Protein AF-A0A7M7H8B6-F1 (afdb_monomer)

Structure (mmCIF, N/CA/C/O backbone):
data_AF-A0A7M7H8B6-F1
#
_entry.id   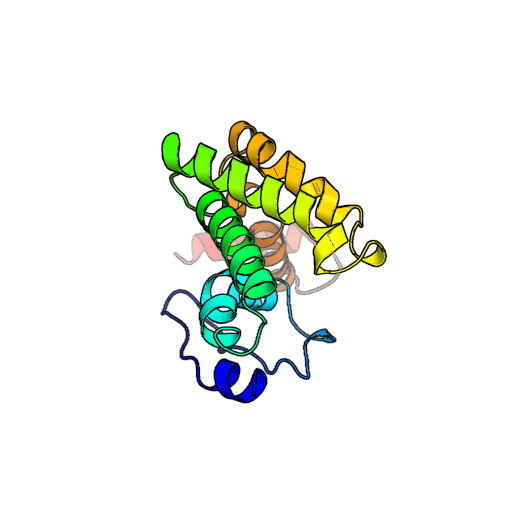AF-A0A7M7H8B6-F1
#
loop_
_atom_site.group_PDB
_atom_site.id
_atom_site.type_symbol
_atom_site.label_atom_id
_atom_site.label_alt_id
_atom_site.label_comp_id
_atom_site.label_asym_id
_atom_site.label_entity_id
_atom_site.label_seq_id
_atom_site.pdbx_PDB_ins_code
_atom_site.Cartn_x
_atom_site.Cartn_y
_atom_site.Cartn_z
_atom_site.occupancy
_atom_site.B_iso_or_equiv
_atom_site.auth_seq_id
_atom_site.auth_comp_id
_atom_site.auth_asym_id
_atom_site.auth_atom_id
_atom_site.pdbx_PDB_model_num
ATOM 1 N N . MET A 1 1 ? -22.625 -7.758 0.935 1.00 85.25 1 MET A N 1
ATOM 2 C CA . MET A 1 1 ? -22.470 -6.389 1.482 1.00 85.25 1 MET A CA 1
ATOM 3 C C . MET A 1 1 ? -21.179 -5.711 1.029 1.00 85.25 1 MET A C 1
ATOM 5 O O . MET A 1 1 ? -21.276 -4.700 0.352 1.00 85.25 1 MET A O 1
ATOM 9 N N . ILE A 1 2 ? -19.985 -6.222 1.377 1.00 89.06 2 ILE A N 1
ATOM 10 C CA . ILE A 1 2 ? -18.707 -5.639 0.899 1.00 89.06 2 ILE A CA 1
ATOM 11 C C . ILE A 1 2 ? -18.635 -5.687 -0.632 1.00 89.06 2 ILE A C 1
ATOM 13 O O . ILE A 1 2 ? -18.353 -4.677 -1.266 1.00 89.06 2 ILE A O 1
ATOM 17 N N . ASP A 1 3 ? -18.946 -6.850 -1.209 1.00 90.81 3 ASP A N 1
ATOM 18 C CA . ASP A 1 3 ? -18.925 -7.073 -2.657 1.00 90.81 3 ASP A CA 1
ATOM 19 C C . ASP A 1 3 ? -19.874 -6.137 -3.415 1.00 90.81 3 ASP A C 1
ATOM 21 O O . ASP A 1 3 ? -19.485 -5.498 -4.389 1.00 90.81 3 ASP A O 1
ATOM 25 N N . ASP A 1 4 ? -21.098 -5.991 -2.905 1.00 89.69 4 ASP A N 1
ATOM 26 C CA . ASP A 1 4 ? -22.122 -5.125 -3.497 1.00 89.69 4 ASP A CA 1
ATOM 27 C C . ASP A 1 4 ? -21.676 -3.659 -3.503 1.00 89.69 4 ASP A C 1
ATOM 29 O O . ASP A 1 4 ? -21.833 -2.967 -4.502 1.00 89.69 4 ASP A O 1
ATOM 33 N N . ARG A 1 5 ? -21.066 -3.186 -2.406 1.00 92.12 5 ARG A N 1
ATOM 34 C CA . ARG A 1 5 ? -20.531 -1.819 -2.336 1.00 92.12 5 ARG A CA 1
ATOM 35 C C . ARG A 1 5 ? -19.347 -1.627 -3.271 1.00 92.12 5 ARG A C 1
ATOM 37 O O . ARG A 1 5 ? -19.271 -0.611 -3.947 1.00 92.12 5 ARG A O 1
ATOM 44 N N . LEU A 1 6 ? -18.428 -2.589 -3.310 1.00 89.50 6 LEU A N 1
ATOM 45 C CA . LEU A 1 6 ? -17.209 -2.494 -4.105 1.00 89.50 6 LEU A CA 1
ATOM 46 C C . LEU A 1 6 ? -17.507 -2.487 -5.611 1.00 89.50 6 LEU A C 1
ATOM 48 O O . LEU A 1 6 ? -16.942 -1.682 -6.345 1.00 89.50 6 LEU A O 1
ATOM 52 N N . THR A 1 7 ? -18.419 -3.349 -6.064 1.00 85.69 7 THR A N 1
ATOM 53 C CA . THR A 1 7 ? -18.787 -3.484 -7.486 1.00 85.69 7 THR A CA 1
ATOM 54 C C . THR A 1 7 ? -19.600 -2.304 -8.025 1.00 85.69 7 THR A C 1
ATOM 56 O O . THR A 1 7 ? -19.650 -2.104 -9.236 1.00 85.69 7 THR A O 1
ATOM 59 N N . GLN A 1 8 ? -20.199 -1.496 -7.146 1.00 87.62 8 GLN A N 1
ATOM 60 C CA . GLN A 1 8 ? -20.912 -0.266 -7.507 1.00 87.62 8 GLN A CA 1
ATOM 61 C C . GLN A 1 8 ? -20.000 0.966 -7.602 1.00 87.62 8 GLN A C 1
ATOM 63 O O . GLN A 1 8 ? -20.445 2.015 -8.070 1.00 87.62 8 GLN A O 1
ATOM 68 N N . ILE A 1 9 ? -18.738 0.871 -7.169 1.00 86.31 9 ILE A N 1
ATOM 69 C CA . ILE A 1 9 ? -17.808 1.999 -7.237 1.00 86.31 9 ILE A CA 1
ATOM 70 C C . ILE A 1 9 ? -17.340 2.209 -8.674 1.00 86.31 9 ILE A C 1
ATOM 72 O O . ILE A 1 9 ? -16.782 1.317 -9.316 1.00 86.31 9 ILE A O 1
ATOM 76 N N . LEU A 1 10 ? -17.512 3.443 -9.142 1.00 82.69 10 LEU A N 1
ATOM 77 C CA . LEU A 1 10 ? -16.890 3.923 -10.363 1.00 82.69 10 LEU A CA 1
ATOM 78 C C . LEU A 1 10 ? -15.482 4.433 -10.034 1.00 82.69 10 LEU A C 1
ATOM 80 O O . LEU A 1 10 ? -15.352 5.363 -9.232 1.00 82.69 10 LEU A O 1
ATOM 84 N N . PRO A 1 11 ? -14.428 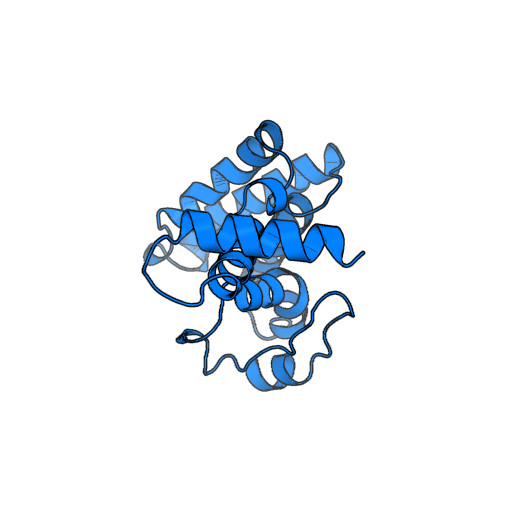3.835 -10.613 1.00 79.31 11 PRO A N 1
ATOM 85 C CA . PRO A 1 11 ? -13.069 4.291 -10.372 1.00 79.31 11 PRO A CA 1
ATOM 86 C C . PRO A 1 11 ? -12.850 5.721 -10.906 1.00 79.31 11 PRO A C 1
ATOM 88 O O . PRO A 1 11 ? -13.435 6.084 -11.932 1.00 79.31 11 PRO A O 1
ATOM 91 N N . PRO A 1 12 ? -11.983 6.529 -10.261 1.00 79.31 12 PRO A N 1
ATOM 92 C CA . PRO A 1 12 ? -11.488 7.773 -10.848 1.00 79.31 12 PRO A CA 1
ATOM 93 C C . PRO A 1 12 ? -10.743 7.495 -12.162 1.00 79.31 12 PRO A C 1
ATOM 95 O O . PRO A 1 12 ? -10.304 6.373 -12.414 1.00 79.31 12 PRO A O 1
ATOM 98 N N . CYS A 1 13 ? -10.560 8.523 -12.995 1.00 78.62 13 CYS A N 1
ATOM 99 C CA . CYS A 1 13 ? -9.958 8.389 -14.330 1.00 78.62 13 CYS A CA 1
ATOM 100 C C . CYS A 1 13 ? -8.537 7.793 -14.330 1.00 78.62 13 CYS A C 1
ATOM 102 O O . CYS A 1 13 ? -8.112 7.208 -15.324 1.00 78.62 13 CYS A O 1
ATOM 104 N N . GLU A 1 14 ? -7.824 7.907 -13.213 1.00 74.50 14 GLU A N 1
ATOM 105 C CA . GLU A 1 14 ? -6.484 7.356 -12.994 1.00 74.50 14 GLU A CA 1
ATOM 106 C C . GLU A 1 14 ? -6.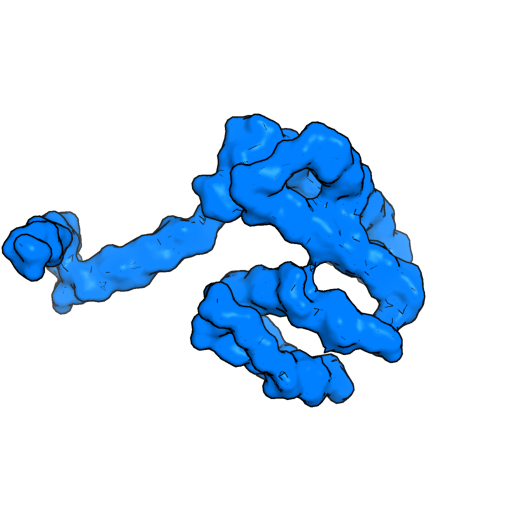478 5.820 -12.890 1.00 74.50 14 GLU A C 1
ATOM 108 O O . GLU A 1 14 ? -5.455 5.173 -13.120 1.00 74.50 14 GLU A O 1
ATOM 113 N N . ILE A 1 15 ? -7.625 5.210 -12.575 1.00 78.25 15 ILE A N 1
ATOM 114 C CA . ILE A 1 15 ? -7.764 3.767 -12.401 1.00 78.25 15 ILE A CA 1
ATOM 115 C C . ILE A 1 15 ? -8.471 3.172 -13.623 1.00 78.25 15 ILE A C 1
ATOM 117 O O . ILE A 1 15 ? -9.664 3.341 -13.851 1.00 78.25 15 ILE A O 1
ATOM 121 N N . THR A 1 16 ? -7.723 2.390 -14.398 1.00 73.50 16 THR A N 1
ATOM 122 C CA . THR A 1 16 ? -8.191 1.816 -15.673 1.00 73.50 16 THR A CA 1
ATOM 123 C C . THR A 1 16 ? -9.096 0.589 -15.532 1.00 73.50 16 THR A C 1
ATOM 125 O O . THR A 1 16 ? -9.679 0.148 -16.522 1.00 73.50 16 THR A O 1
ATOM 128 N N . ARG A 1 17 ? -9.207 -0.003 -14.334 1.00 74.06 17 ARG A N 1
ATOM 129 C CA . ARG A 1 17 ? -10.005 -1.215 -14.086 1.00 74.06 17 ARG A CA 1
ATOM 130 C C . ARG A 1 17 ? -11.023 -0.995 -12.981 1.00 74.06 17 ARG A C 1
ATOM 132 O O . ARG A 1 17 ? -10.679 -0.513 -11.906 1.00 74.06 17 ARG A O 1
ATOM 139 N N . THR A 1 18 ? -12.254 -1.421 -13.231 1.00 81.06 18 THR A N 1
ATOM 140 C CA . THR A 1 18 ? -13.299 -1.481 -12.207 1.00 81.06 18 THR A CA 1
ATOM 141 C C . THR A 1 18 ? -12.905 -2.451 -11.092 1.00 81.06 18 THR A C 1
ATOM 143 O O . THR A 1 18 ? -12.285 -3.479 -11.388 1.00 81.06 18 THR A O 1
ATOM 146 N N . PRO A 1 19 ? -13.273 -2.169 -9.832 1.00 83.31 19 PRO A N 1
ATOM 147 C CA . PRO A 1 19 ? -13.002 -3.077 -8.728 1.00 83.31 19 PRO A CA 1
ATOM 148 C C . PRO A 1 19 ? -13.566 -4.483 -8.977 1.00 83.31 19 PRO A C 1
ATOM 150 O O . PRO A 1 19 ? -14.716 -4.640 -9.388 1.00 83.31 19 PRO A O 1
ATOM 153 N N . GLN A 1 20 ? -12.752 -5.512 -8.737 1.00 85.88 20 GLN A N 1
ATOM 154 C CA . GLN A 1 20 ? -13.181 -6.904 -8.849 1.00 85.88 20 GLN A CA 1
ATOM 155 C C . GLN A 1 20 ? -13.903 -7.350 -7.570 1.00 85.88 20 GLN A C 1
ATOM 157 O O . GLN A 1 20 ? -13.659 -6.825 -6.487 1.00 85.88 20 GLN A O 1
ATOM 162 N N . SER A 1 21 ? -14.766 -8.360 -7.687 1.00 90.00 21 SER A N 1
ATOM 163 C CA . SER A 1 21 ? -15.429 -8.984 -6.542 1.00 90.00 21 SER A CA 1
ATOM 164 C C . SER A 1 21 ? -14.435 -9.485 -5.483 1.00 90.00 21 SER A C 1
ATOM 166 O O . SER A 1 21 ? -13.432 -10.132 -5.811 1.00 90.00 21 SER A O 1
ATOM 168 N N . VAL A 1 22 ? -14.756 -9.265 -4.204 1.00 90.56 22 VAL A N 1
ATOM 169 C CA . VAL A 1 22 ? -13.994 -9.788 -3.054 1.00 90.56 22 VAL A CA 1
ATOM 170 C C . VAL A 1 22 ? -14.104 -11.310 -2.918 1.00 90.56 22 VAL A C 1
ATOM 172 O O . VAL A 1 22 ? -13.292 -11.939 -2.244 1.00 90.56 22 VAL A O 1
ATOM 175 N N . ASN A 1 23 ? -15.048 -11.952 -3.608 1.00 91.44 23 ASN A N 1
ATOM 176 C CA . ASN A 1 23 ? -15.105 -13.416 -3.664 1.00 91.44 23 ASN A CA 1
ATOM 177 C C . ASN A 1 23 ? -13.909 -14.008 -4.433 1.00 91.44 23 ASN A C 1
ATOM 179 O O . ASN A 1 23 ? -13.538 -15.163 -4.226 1.00 91.44 23 ASN A O 1
ATOM 183 N N . ASN A 1 24 ? -13.258 -13.196 -5.272 1.00 91.06 24 ASN A N 1
ATOM 184 C CA . ASN A 1 24 ? -12.119 -13.587 -6.096 1.00 91.06 24 ASN A CA 1
ATOM 185 C C . ASN A 1 24 ? -10.782 -13.043 -5.569 1.00 91.06 24 ASN A C 1
ATOM 187 O O . ASN A 1 24 ? -9.830 -12.964 -6.338 1.00 91.06 24 ASN A O 1
ATOM 191 N N . LEU A 1 25 ? -10.665 -12.712 -4.274 1.00 90.69 25 LEU A N 1
ATOM 192 C CA . LEU A 1 25 ? -9.441 -12.137 -3.681 1.00 90.69 25 LEU A CA 1
ATOM 193 C C . LEU A 1 25 ? -8.155 -12.906 -4.029 1.00 90.69 25 LEU A C 1
ATOM 195 O O . LEU A 1 25 ? -7.105 -12.306 -4.215 1.00 90.69 25 LEU A O 1
ATOM 199 N N . LYS A 1 26 ? -8.222 -14.236 -4.170 1.00 90.81 26 LYS A N 1
ATOM 200 C CA . LYS A 1 26 ? -7.065 -15.069 -4.558 1.00 90.81 26 LYS A CA 1
ATOM 201 C C . LYS A 1 26 ? -6.539 -14.792 -5.973 1.00 90.81 26 LYS A C 1
ATOM 203 O O . LYS A 1 26 ? -5.425 -15.192 -6.288 1.00 90.81 26 LYS A O 1
ATOM 208 N N . GLN A 1 27 ? -7.354 -14.185 -6.828 1.00 90.62 27 GLN A N 1
ATOM 209 C CA . GLN A 1 27 ? -7.037 -13.868 -8.221 1.00 90.62 27 GLN A CA 1
ATOM 210 C C . GLN A 1 27 ? -6.673 -12.395 -8.417 1.00 90.62 27 GLN A C 1
ATOM 212 O O . GLN A 1 27 ? -6.230 -12.030 -9.507 1.00 90.62 27 GLN A O 1
ATOM 217 N N . TRP A 1 28 ? -6.851 -11.564 -7.385 1.00 91.12 28 TRP A N 1
ATOM 218 C CA . TRP A 1 28 ? -6.521 -10.150 -7.458 1.00 91.12 28 TRP A CA 1
ATOM 219 C C . TRP A 1 28 ? -5.026 -9.965 -7.709 1.00 91.12 28 TRP A C 1
ATOM 221 O O . TRP A 1 28 ? -4.167 -10.593 -7.085 1.00 91.12 28 TRP A O 1
ATOM 231 N N . LYS A 1 29 ? -4.712 -9.058 -8.624 1.00 88.50 29 LYS A N 1
ATOM 232 C CA . LYS A 1 29 ? -3.358 -8.584 -8.892 1.00 88.50 29 LYS A CA 1
A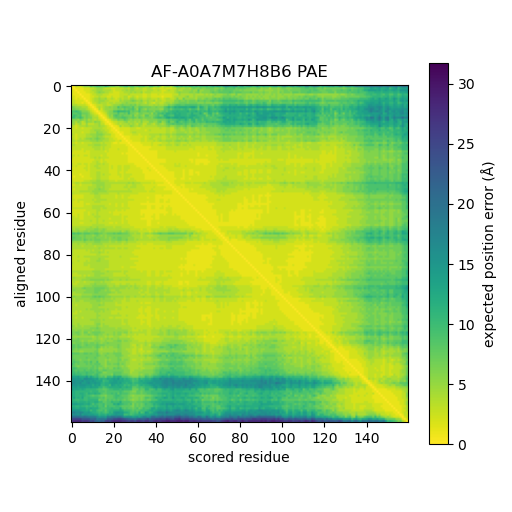TOM 233 C C . LYS A 1 29 ? -2.945 -7.572 -7.832 1.00 88.50 29 LYS A C 1
ATOM 235 O O . LYS A 1 29 ? -3.779 -6.930 -7.197 1.00 88.50 29 LYS A O 1
ATOM 240 N N . ALA A 1 30 ? -1.640 -7.341 -7.714 1.00 88.56 30 ALA A N 1
ATOM 241 C CA . ALA A 1 30 ? -1.099 -6.326 -6.812 1.00 88.56 30 ALA A CA 1
ATOM 242 C C . ALA A 1 30 ? -1.739 -4.940 -7.028 1.00 88.56 30 ALA A C 1
ATOM 244 O O . ALA A 1 30 ? -2.013 -4.231 -6.064 1.00 88.56 30 ALA A O 1
ATO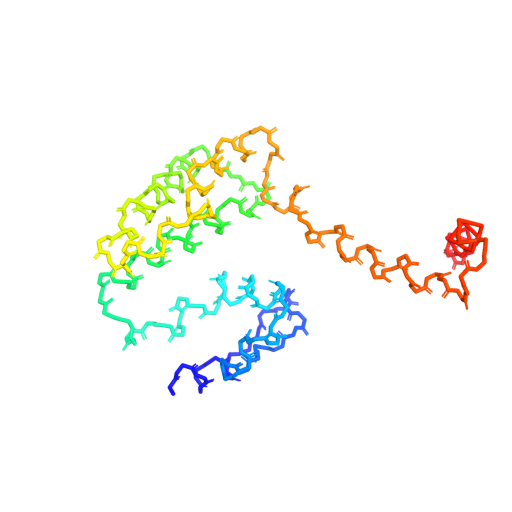M 245 N N . SER A 1 31 ? -2.041 -4.567 -8.280 1.00 87.75 31 SER A N 1
ATOM 246 C CA . SER A 1 31 ? -2.692 -3.287 -8.586 1.00 87.75 31 SER A CA 1
ATOM 247 C C . SER A 1 31 ? -4.141 -3.220 -8.104 1.00 87.75 31 SER A C 1
ATOM 249 O O . SER A 1 31 ? -4.600 -2.153 -7.716 1.00 87.75 31 SER A O 1
ATOM 251 N N . GLU A 1 32 ? -4.854 -4.345 -8.066 1.00 91.06 32 GLU A N 1
ATOM 252 C CA . GLU A 1 32 ? -6.216 -4.416 -7.526 1.00 91.06 32 GLU A CA 1
ATOM 253 C C . GLU A 1 32 ? -6.199 -4.281 -6.002 1.00 91.06 32 GLU A C 1
ATOM 255 O O . GLU A 1 32 ? -6.996 -3.523 -5.453 1.00 91.06 32 GLU A O 1
ATOM 260 N N . PHE A 1 33 ? -5.226 -4.902 -5.326 1.00 92.31 33 PHE A N 1
ATOM 261 C CA . PHE A 1 33 ? -4.996 -4.678 -3.897 1.00 92.31 33 PHE A CA 1
ATOM 262 C C . PHE A 1 33 ? -4.607 -3.229 -3.583 1.00 92.31 33 PHE A C 1
ATOM 264 O O . PHE A 1 33 ? -5.162 -2.655 -2.648 1.00 92.31 33 PHE A O 1
ATOM 271 N N . LYS A 1 34 ? -3.711 -2.617 -4.374 1.00 91.56 34 LYS A N 1
ATOM 272 C CA . LYS A 1 34 ? -3.338 -1.199 -4.225 1.00 91.56 34 LYS A CA 1
ATOM 273 C C . LYS A 1 34 ? -4.567 -0.297 -4.363 1.00 91.56 34 LYS A C 1
ATOM 275 O O . LYS A 1 34 ? -4.819 0.532 -3.493 1.00 91.56 34 LYS A O 1
ATOM 280 N N . ASN A 1 35 ? -5.356 -0.494 -5.419 1.00 91.56 35 ASN A N 1
ATOM 281 C CA . ASN A 1 35 ? -6.547 0.313 -5.676 1.00 91.56 35 ASN A CA 1
ATOM 282 C C . ASN A 1 35 ? -7.607 0.127 -4.590 1.00 91.56 35 ASN A C 1
ATOM 284 O O . ASN A 1 35 ? -8.240 1.091 -4.159 1.00 91.56 35 ASN A O 1
ATOM 288 N N . PHE A 1 36 ? -7.797 -1.112 -4.129 1.00 93.81 36 PHE A N 1
ATOM 289 C CA . PHE A 1 36 ? -8.670 -1.380 -3.000 1.00 93.81 36 PHE A CA 1
ATOM 290 C C . PHE A 1 36 ? -8.199 -0.629 -1.763 1.00 93.81 36 PHE A C 1
ATOM 292 O O . PHE A 1 36 ? -8.988 0.116 -1.199 1.00 93.81 36 PHE A O 1
ATOM 299 N N . LEU A 1 37 ? -6.928 -0.761 -1.381 1.00 94.88 37 LEU A N 1
ATOM 300 C CA . LEU A 1 37 ? -6.382 -0.103 -0.201 1.00 94.88 37 LEU A CA 1
ATOM 301 C C . LEU A 1 37 ? -6.584 1.417 -0.255 1.00 94.88 37 LEU A C 1
ATOM 303 O O . LEU A 1 37 ? -7.218 1.966 0.642 1.00 94.88 37 LEU A O 1
ATOM 307 N N . LEU A 1 38 ? -6.101 2.068 -1.316 1.00 93.00 38 LEU A N 1
ATOM 308 C CA . LEU A 1 38 ? -5.991 3.528 -1.378 1.00 93.00 38 LEU A CA 1
ATOM 309 C C . LEU A 1 38 ? -7.310 4.255 -1.661 1.00 93.00 38 LEU A C 1
ATOM 311 O O . LEU A 1 38 ? -7.492 5.366 -1.177 1.00 93.00 38 LEU A O 1
ATOM 315 N N . TYR A 1 39 ? -8.226 3.652 -2.426 1.00 90.94 39 TYR A N 1
ATOM 316 C CA . TYR A 1 39 ? -9.412 4.366 -2.922 1.00 90.94 39 TYR A CA 1
ATOM 317 C C . TYR A 1 39 ? -10.728 3.759 -2.442 1.00 90.94 39 TYR A C 1
ATOM 319 O O . TYR A 1 39 ? -11.664 4.486 -2.114 1.00 90.94 39 TYR A O 1
ATOM 327 N N . ASN A 1 40 ? -10.820 2.428 -2.385 1.00 92.44 40 ASN A N 1
ATOM 328 C CA . ASN A 1 40 ? -12.108 1.765 -2.167 1.00 92.44 40 ASN A CA 1
ATOM 329 C C . ASN A 1 40 ? -12.323 1.315 -0.720 1.00 92.44 40 ASN A C 1
ATOM 331 O O . ASN A 1 40 ? -13.459 1.258 -0.261 1.00 92.44 40 ASN A O 1
ATOM 335 N N . SER A 1 41 ? -11.264 0.973 0.012 1.00 94.81 41 SER A N 1
ATOM 336 C CA . SER A 1 41 ? -11.380 0.245 1.276 1.00 94.81 41 SER A CA 1
ATOM 337 C C . SER A 1 41 ? -12.102 1.068 2.341 1.00 94.81 41 SER A C 1
ATOM 339 O O . SER A 1 41 ? -13.049 0.575 2.943 1.00 94.81 41 SER A O 1
ATOM 341 N N . VAL A 1 42 ? -11.733 2.339 2.512 1.00 95.44 42 VAL A N 1
ATOM 342 C CA . VAL A 1 42 ? -12.351 3.256 3.480 1.00 95.44 42 VAL A CA 1
ATOM 343 C C . VAL A 1 42 ? -13.863 3.405 3.238 1.00 95.44 42 VAL A C 1
ATOM 345 O O . VAL A 1 42 ? -14.633 3.052 4.132 1.00 95.44 42 VAL A O 1
ATOM 348 N N . PRO A 1 43 ? -14.352 3.838 2.055 1.00 93.75 43 PRO A N 1
ATOM 349 C CA . PRO A 1 43 ? -15.794 3.965 1.839 1.00 93.75 43 PRO A CA 1
ATOM 350 C C . PRO A 1 43 ? -16.534 2.619 1.865 1.00 93.75 43 PRO A C 1
ATOM 352 O O . PRO A 1 43 ? -17.661 2.556 2.354 1.00 93.75 43 PRO A O 1
ATOM 355 N N . VAL A 1 44 ? -15.920 1.532 1.385 1.00 94.75 44 VAL A N 1
ATOM 356 C CA . VAL A 1 44 ? -16.561 0.207 1.374 1.00 94.75 44 VAL A CA 1
ATOM 357 C C . VAL A 1 44 ? -16.741 -0.336 2.788 1.00 94.75 44 VAL A C 1
ATOM 359 O O . VAL A 1 44 ? -17.820 -0.840 3.102 1.00 94.75 44 VAL A O 1
ATOM 362 N N . LEU A 1 45 ? -15.716 -0.226 3.637 1.00 95.31 45 LEU A N 1
ATOM 363 C CA . LEU A 1 45 ? -15.676 -0.828 4.974 1.00 95.31 45 LEU A CA 1
ATOM 364 C C . LEU A 1 45 ? -16.382 0.007 6.050 1.00 95.31 45 LEU A C 1
ATOM 366 O O . LEU A 1 45 ? -16.627 -0.498 7.151 1.00 95.31 45 LEU A O 1
ATOM 370 N N . LYS A 1 46 ? -16.736 1.259 5.743 1.00 94.75 46 LYS A N 1
ATOM 371 C CA . LYS A 1 46 ? -17.482 2.141 6.645 1.00 94.75 46 LYS A CA 1
ATOM 372 C C . LYS A 1 46 ? -18.792 1.490 7.088 1.00 94.75 46 LYS A C 1
ATOM 374 O O . LYS A 1 46 ? -19.502 0.923 6.269 1.00 94.75 46 LYS A O 1
ATOM 379 N N . ASP A 1 47 ? -19.126 1.538 8.371 1.00 94.19 47 ASP A N 1
ATOM 380 C CA . ASP A 1 47 ? -20.335 0.909 8.941 1.00 94.19 47 ASP A CA 1
ATOM 381 C C . ASP A 1 47 ? -20.402 -0.632 8.791 1.00 94.19 47 ASP A C 1
ATOM 383 O O . ASP A 1 47 ? -21.414 -1.242 9.130 1.00 94.19 47 ASP A O 1
ATOM 387 N N . ILE A 1 48 ? -19.338 -1.276 8.291 1.00 95.12 48 ILE A N 1
ATOM 388 C CA . ILE A 1 48 ? -19.178 -2.740 8.254 1.00 95.12 48 ILE A CA 1
ATOM 389 C C . ILE A 1 48 ? -18.209 -3.178 9.348 1.00 95.12 48 ILE A C 1
ATOM 391 O O . ILE A 1 48 ? -18.487 -4.123 10.085 1.00 95.12 48 ILE A O 1
ATOM 395 N N . LEU A 1 49 ? -17.062 -2.501 9.442 1.00 95.00 49 LEU A N 1
ATOM 396 C CA . LEU A 1 49 ? -16.080 -2.766 10.484 1.00 95.00 49 LEU A CA 1
ATOM 397 C C . LEU A 1 49 ? -16.500 -2.123 11.813 1.00 95.00 49 LEU A C 1
ATOM 399 O O . LEU A 1 49 ? -17.002 -0.995 11.813 1.00 95.00 49 LEU A O 1
ATOM 403 N N . PRO A 1 50 ? -16.236 -2.781 12.959 1.00 97.19 50 PRO A N 1
ATOM 404 C CA . PRO A 1 50 ? -16.356 -2.125 14.252 1.00 97.19 50 PRO A CA 1
ATOM 405 C C . PRO A 1 50 ? -15.447 -0.892 14.316 1.00 97.19 50 PRO A C 1
ATOM 407 O O . PRO A 1 50 ? -14.379 -0.858 13.700 1.00 97.19 50 PRO A O 1
ATOM 410 N N . SER A 1 51 ? -15.851 0.113 15.091 1.00 96.81 51 SER A N 1
ATOM 411 C CA . SER A 1 51 ? -15.222 1.443 15.096 1.00 96.81 51 SER A CA 1
ATOM 412 C C . SER A 1 51 ? -13.707 1.423 15.321 1.00 96.81 51 SER A C 1
ATOM 414 O O . SER A 1 51 ? -12.990 2.164 14.651 1.00 96.81 51 SER A O 1
ATOM 416 N N . ALA A 1 52 ? -13.213 0.559 16.214 1.00 97.25 52 ALA A N 1
ATOM 417 C CA . ALA A 1 52 ? -11.784 0.415 16.489 1.00 97.25 52 ALA A CA 1
ATOM 418 C C . ALA A 1 52 ? -10.998 -0.047 15.250 1.00 97.25 52 ALA A C 1
ATOM 420 O O . ALA A 1 52 ? -10.024 0.595 14.869 1.00 97.25 52 ALA A O 1
ATOM 421 N N . PHE A 1 53 ? -11.474 -1.099 14.576 1.00 97.94 53 PHE A N 1
ATOM 422 C CA . PHE A 1 53 ? -10.865 -1.633 13.355 1.00 97.94 53 PHE A CA 1
ATOM 423 C C . PHE A 1 53 ? -10.948 -0.643 12.200 1.00 97.94 53 PHE A C 1
ATOM 425 O O . PHE A 1 53 ? -9.995 -0.482 11.451 1.00 97.94 53 PHE A O 1
ATOM 432 N N . TYR A 1 54 ? -12.086 0.039 12.054 1.00 98.00 54 TYR A N 1
ATOM 433 C CA . TYR A 1 54 ? -12.261 1.022 10.993 1.00 98.00 54 TYR A CA 1
ATOM 434 C C . TYR A 1 54 ? -11.297 2.204 11.146 1.00 98.00 54 TYR A C 1
ATOM 436 O O . TYR A 1 54 ? -10.690 2.637 10.167 1.00 98.00 54 TYR A O 1
ATOM 444 N N . LYS A 1 55 ? -11.137 2.714 12.374 1.00 97.44 55 LYS A N 1
ATOM 445 C CA . LYS A 1 55 ? -10.204 3.804 12.669 1.00 97.44 55 LYS A CA 1
ATOM 446 C C . LYS A 1 55 ? -8.765 3.384 12.376 1.00 97.44 55 LYS A C 1
ATOM 448 O O . LYS A 1 55 ? -8.076 4.083 11.644 1.00 97.44 55 LYS A O 1
ATOM 453 N N . ASP A 1 56 ? -8.354 2.236 12.899 1.00 97.81 56 ASP A N 1
ATOM 454 C CA . ASP A 1 56 ? -7.000 1.712 12.734 1.00 97.81 56 ASP A CA 1
ATOM 455 C C . ASP A 1 56 ? -6.668 1.410 11.258 1.00 97.81 56 ASP A C 1
ATOM 457 O O . ASP A 1 56 ? -5.638 1.838 10.740 1.00 97.81 56 ASP A O 1
ATOM 461 N N . TRP A 1 57 ? -7.605 0.803 10.520 1.00 97.88 57 TRP A N 1
ATOM 462 C CA . TRP A 1 57 ? -7.482 0.613 9.072 1.00 97.88 57 TRP A CA 1
ATOM 463 C C . TRP A 1 57 ? -7.369 1.941 8.313 1.00 97.88 57 TRP A C 1
ATOM 465 O O . TRP A 1 57 ? -6.580 2.063 7.379 1.00 97.88 57 TRP A O 1
ATOM 475 N N . THR A 1 58 ? -8.139 2.957 8.709 1.00 97.69 58 THR A N 1
ATOM 476 C CA . THR A 1 58 ? -8.086 4.281 8.070 1.00 97.69 58 THR A CA 1
ATOM 477 C C . THR A 1 58 ? -6.744 4.970 8.319 1.00 97.69 58 THR A C 1
ATOM 479 O O . THR A 1 58 ? -6.224 5.615 7.414 1.00 97.69 58 THR A O 1
ATOM 482 N N . GLU A 1 59 ? -6.148 4.807 9.503 1.00 96.88 59 GLU A N 1
ATOM 483 C CA . GLU A 1 59 ? -4.802 5.315 9.800 1.00 96.88 59 GLU A CA 1
ATOM 484 C C . GLU A 1 59 ? -3.735 4.639 8.931 1.00 96.88 59 GLU A C 1
ATOM 486 O O . GLU A 1 59 ? -2.851 5.317 8.403 1.00 96.88 59 GLU A O 1
ATOM 491 N N . PHE A 1 60 ? -3.855 3.328 8.702 1.00 97.94 60 PHE A N 1
ATOM 492 C CA . PHE A 1 60 ? -2.999 2.618 7.754 1.00 97.94 60 PHE A CA 1
ATOM 493 C C . PHE A 1 60 ? -3.156 3.139 6.323 1.00 97.94 60 PHE A C 1
ATOM 495 O O . PHE A 1 60 ? -2.160 3.470 5.679 1.00 97.94 60 PHE A O 1
ATOM 502 N N . VAL A 1 61 ? -4.394 3.262 5.832 1.00 98.06 61 VAL A N 1
ATOM 503 C CA . VAL A 1 61 ? -4.671 3.797 4.488 1.00 98.06 61 VAL A CA 1
ATOM 504 C C . VAL A 1 61 ? -4.108 5.209 4.340 1.00 98.06 61 VAL A C 1
ATOM 506 O O . VAL A 1 61 ? -3.456 5.495 3.339 1.00 98.06 61 VAL A O 1
ATOM 509 N N . TYR A 1 62 ? -4.309 6.066 5.344 1.00 97.94 62 TYR A N 1
ATOM 510 C CA . TYR A 1 62 ? -3.764 7.421 5.373 1.00 97.94 62 TYR A CA 1
ATOM 511 C C . TYR A 1 62 ? -2.239 7.419 5.250 1.00 97.94 62 TYR A C 1
ATOM 513 O O . TYR A 1 62 ? -1.696 8.103 4.385 1.00 97.94 62 TYR A O 1
ATOM 521 N N . ALA A 1 63 ? -1.546 6.619 6.065 1.00 98.06 63 ALA A N 1
ATOM 522 C CA . ALA A 1 63 ? -0.092 6.569 6.034 1.00 98.06 63 ALA A CA 1
ATOM 523 C C . ALA A 1 63 ? 0.443 6.126 4.666 1.00 98.06 63 ALA A C 1
ATOM 525 O O . ALA A 1 63 ? 1.334 6.769 4.116 1.00 98.06 63 ALA A O 1
ATOM 526 N N . ILE A 1 64 ? -0.124 5.059 4.091 1.00 97.38 64 ILE A N 1
ATOM 527 C CA . ILE A 1 64 ? 0.300 4.567 2.774 1.00 97.38 64 ILE A CA 1
ATOM 528 C C . ILE A 1 64 ? -0.019 5.580 1.673 1.00 97.38 64 ILE A C 1
ATOM 530 O O . ILE A 1 64 ? 0.803 5.754 0.780 1.00 97.38 64 ILE A O 1
ATOM 534 N N . HIS A 1 65 ? -1.158 6.274 1.743 1.00 96.38 65 HIS A N 1
ATOM 535 C CA . HIS A 1 65 ? -1.500 7.321 0.783 1.00 96.38 65 HIS A CA 1
ATOM 536 C C . HIS A 1 65 ? -0.476 8.460 0.806 1.00 96.38 65 HIS A C 1
ATOM 538 O O . HIS A 1 65 ? 0.047 8.818 -0.241 1.00 96.38 65 HIS A O 1
ATOM 544 N N . VAL A 1 66 ? -0.123 8.965 1.993 1.00 97.38 66 VAL A N 1
ATOM 545 C CA . VAL A 1 66 ? 0.897 10.016 2.137 1.00 97.38 66 VAL A CA 1
ATOM 546 C C . VAL A 1 66 ? 2.255 9.544 1.618 1.00 97.38 66 VAL A C 1
ATOM 548 O O . VAL A 1 66 ? 2.916 10.271 0.887 1.00 97.38 66 VAL A O 1
ATOM 551 N N . PHE A 1 67 ? 2.675 8.321 1.948 1.00 97.12 67 PHE A N 1
ATOM 552 C CA . PHE A 1 67 ? 3.962 7.789 1.493 1.00 97.12 67 PHE A CA 1
ATOM 553 C C . PHE A 1 67 ? 4.010 7.442 -0.005 1.00 97.12 67 PHE A C 1
ATOM 555 O O . PHE A 1 67 ? 5.103 7.309 -0.554 1.00 97.12 67 PHE A O 1
ATOM 562 N N . ASP A 1 68 ? 2.864 7.297 -0.672 1.00 94.81 68 ASP A N 1
ATOM 563 C CA . ASP A 1 68 ? 2.752 7.104 -2.127 1.00 94.81 68 ASP A CA 1
ATOM 564 C C . ASP A 1 68 ? 2.601 8.439 -2.888 1.00 94.81 68 ASP A C 1
ATOM 566 O O . ASP A 1 68 ? 2.533 8.423 -4.112 1.00 94.81 68 ASP A O 1
ATOM 570 N N . SER A 1 69 ? 2.573 9.590 -2.207 1.00 93.62 69 SER A N 1
ATOM 571 C CA . SER A 1 69 ? 2.462 10.910 -2.846 1.00 93.62 69 SER A CA 1
ATOM 572 C C . SER A 1 69 ? 3.782 11.396 -3.453 1.00 93.62 69 SER A C 1
ATOM 574 O O . SER A 1 69 ? 4.854 11.202 -2.885 1.00 93.62 69 SER A O 1
ATOM 576 N N . ASP A 1 70 ? 3.700 12.130 -4.568 1.00 91.06 70 ASP A N 1
ATOM 577 C CA . ASP A 1 70 ? 4.862 12.729 -5.255 1.00 91.06 70 ASP A CA 1
ATOM 578 C C . ASP A 1 70 ? 5.586 13.801 -4.428 1.00 91.06 70 ASP A C 1
ATOM 580 O O . ASP A 1 70 ? 6.773 14.068 -4.622 1.00 91.06 70 ASP A O 1
ATOM 584 N N . SER A 1 71 ? 4.863 14.445 -3.514 1.00 91.81 71 SER A N 1
ATOM 585 C CA . SER A 1 71 ? 5.395 15.441 -2.595 1.00 91.81 71 SER A CA 1
ATOM 586 C C . SER A 1 71 ? 4.786 15.219 -1.221 1.00 91.81 71 SER A C 1
ATOM 588 O O . SER A 1 71 ? 3.583 14.995 -1.108 1.00 91.81 71 SER A O 1
ATOM 590 N N . ILE A 1 72 ? 5.629 15.263 -0.192 1.00 93.75 72 ILE A N 1
ATOM 591 C CA . ILE A 1 72 ? 5.237 15.011 1.192 1.00 93.75 72 ILE A CA 1
ATOM 592 C C . ILE A 1 72 ? 5.746 16.175 2.036 1.00 93.75 72 ILE A C 1
ATOM 594 O O . ILE A 1 72 ? 6.957 16.410 2.115 1.00 93.75 72 ILE A O 1
ATOM 598 N N . GLY A 1 73 ? 4.835 16.913 2.670 1.00 94.50 73 GLY A N 1
ATOM 599 C CA . GLY A 1 73 ? 5.207 17.946 3.630 1.00 94.50 73 GLY A CA 1
ATOM 600 C C . GLY A 1 73 ? 5.852 17.347 4.884 1.00 94.50 73 GLY A C 1
ATOM 601 O O . GLY A 1 73 ? 5.540 16.230 5.286 1.00 94.50 73 GLY A O 1
ATOM 602 N N . GLY A 1 74 ? 6.731 18.097 5.558 1.00 96.19 74 GLY A N 1
ATOM 603 C CA . GLY A 1 74 ? 7.392 17.611 6.780 1.00 96.19 74 GLY A CA 1
ATOM 604 C C . GLY A 1 74 ? 6.407 17.231 7.894 1.00 96.19 74 GLY A C 1
ATOM 605 O O . GLY A 1 74 ? 6.589 16.219 8.564 1.00 96.19 74 GLY A O 1
ATOM 606 N N . GLU A 1 75 ? 5.329 17.999 8.065 1.00 97.19 75 GLU A N 1
ATOM 607 C CA . GLU A 1 75 ? 4.281 17.675 9.038 1.00 97.19 75 GLU A CA 1
ATOM 608 C C . GLU A 1 75 ? 3.477 16.430 8.633 1.00 97.19 75 GLU A C 1
ATOM 610 O O . GLU A 1 75 ? 3.262 15.544 9.462 1.00 97.19 75 GLU A O 1
ATOM 615 N N . GLU A 1 76 ? 3.075 16.335 7.362 1.00 96.62 76 GLU A N 1
ATOM 616 C CA . GLU A 1 76 ? 2.344 15.182 6.819 1.00 96.62 76 GLU A CA 1
ATOM 617 C C . GLU A 1 76 ? 3.157 13.896 6.969 1.00 96.62 76 GLU A C 1
ATOM 619 O O . GLU A 1 76 ? 2.635 12.883 7.432 1.00 96.62 76 GLU A O 1
ATOM 624 N N . TYR A 1 77 ? 4.457 13.960 6.668 1.00 97.81 77 TYR A N 1
ATOM 625 C CA . TYR A 1 77 ? 5.391 12.859 6.865 1.00 97.81 77 TYR A CA 1
ATOM 626 C C . TYR A 1 77 ? 5.387 12.376 8.323 1.00 97.81 77 TYR A C 1
ATOM 628 O O . TYR A 1 77 ? 5.282 11.176 8.587 1.00 97.81 77 TYR A O 1
ATOM 636 N N . GLU A 1 78 ? 5.488 13.290 9.291 1.00 98.19 78 GLU A N 1
ATOM 637 C CA . GLU A 1 78 ? 5.524 12.933 10.713 1.00 98.19 78 GLU A CA 1
ATOM 638 C C . GLU A 1 78 ? 4.181 12.362 11.191 1.00 98.19 78 GLU A C 1
ATOM 640 O O . GLU A 1 78 ? 4.142 11.430 12.000 1.00 98.19 78 GLU A O 1
ATOM 645 N N . GLN A 1 79 ? 3.062 12.871 10.672 1.00 98.25 79 GLN A N 1
ATOM 646 C CA . GLN A 1 79 ? 1.735 12.321 10.951 1.00 98.25 79 GLN A CA 1
ATOM 647 C C . GLN A 1 79 ? 1.567 10.909 10.366 1.00 98.25 79 GLN A C 1
ATOM 649 O O . GLN A 1 79 ? 1.143 10.006 11.088 1.00 98.25 79 GLN A O 1
ATOM 654 N N . ALA A 1 80 ? 1.946 10.692 9.104 1.00 98.31 80 ALA A N 1
ATOM 655 C CA . ALA A 1 80 ? 1.906 9.384 8.449 1.00 98.31 80 ALA A CA 1
ATOM 656 C C . ALA A 1 80 ? 2.830 8.365 9.135 1.00 98.31 80 ALA A C 1
ATOM 658 O O . ALA A 1 80 ? 2.454 7.209 9.333 1.00 98.31 80 ALA A O 1
ATOM 659 N N . SER A 1 81 ? 4.005 8.811 9.589 1.00 98.31 81 SER A N 1
ATOM 660 C CA . SER A 1 81 ? 4.951 7.993 10.358 1.00 98.31 81 SER A CA 1
ATOM 661 C C . SER A 1 81 ? 4.343 7.508 11.669 1.00 98.31 81 SER A C 1
ATOM 663 O O . SER A 1 81 ? 4.433 6.328 12.002 1.00 98.31 81 SER A O 1
ATOM 665 N N . ARG A 1 82 ? 3.667 8.395 12.409 1.00 98.44 82 ARG A N 1
ATOM 666 C CA . ARG A 1 82 ? 2.952 7.996 13.628 1.00 98.44 82 ARG A CA 1
ATOM 667 C C . ARG A 1 82 ? 1.796 7.047 13.326 1.00 98.44 82 ARG A C 1
ATOM 669 O O . ARG A 1 82 ? 1.626 6.076 14.057 1.00 98.44 82 ARG A O 1
ATOM 676 N N . ALA A 1 83 ? 1.041 7.301 12.259 1.00 98.56 83 ALA A N 1
ATOM 677 C CA . ALA A 1 83 ? -0.102 6.478 11.872 1.00 98.56 83 ALA A CA 1
ATOM 678 C C . ALA A 1 83 ? 0.307 5.035 11.526 1.00 98.56 83 ALA A C 1
ATOM 680 O O . ALA A 1 83 ? -0.281 4.096 12.057 1.00 98.56 83 ALA A O 1
ATOM 681 N N . ILE A 1 84 ? 1.364 4.832 10.727 1.00 98.25 84 ILE A N 1
ATOM 682 C CA . ILE A 1 84 ? 1.814 3.473 10.384 1.00 98.25 84 ILE A CA 1
ATOM 683 C C . ILE A 1 84 ? 2.385 2.722 11.595 1.00 98.25 84 ILE A C 1
ATOM 685 O O . ILE A 1 84 ? 2.135 1.529 11.753 1.00 98.25 84 ILE A O 1
ATOM 689 N N . ILE A 1 85 ? 3.098 3.416 12.490 1.00 98.12 85 ILE A N 1
ATOM 690 C CA . ILE A 1 85 ? 3.613 2.820 13.732 1.00 98.12 85 ILE A CA 1
ATOM 691 C C . ILE A 1 85 ? 2.458 2.419 14.655 1.00 98.12 85 ILE A C 1
ATOM 693 O O . ILE A 1 85 ? 2.483 1.338 15.243 1.00 98.12 85 ILE A O 1
ATOM 697 N N . HIS A 1 86 ? 1.435 3.267 14.775 1.00 97.88 86 HIS A N 1
ATOM 698 C CA . HIS A 1 86 ? 0.259 2.974 15.588 1.00 97.88 86 HIS A CA 1
ATOM 699 C C . HIS A 1 86 ? -0.519 1.766 15.048 1.00 97.88 86 HIS A C 1
ATOM 701 O O . HIS A 1 86 ? -0.817 0.861 15.826 1.00 97.88 86 HIS A O 1
ATOM 707 N N . PHE A 1 87 ? -0.727 1.682 13.729 1.00 98.12 87 PHE A N 1
ATOM 708 C CA . PHE A 1 87 ? -1.330 0.512 13.082 1.00 98.12 87 PHE A CA 1
ATOM 709 C C . PHE A 1 87 ? -0.577 -0.789 13.409 1.00 98.12 87 PHE A C 1
ATOM 711 O O . PHE A 1 87 ? -1.175 -1.784 13.826 1.00 98.12 87 PHE A O 1
ATOM 718 N N . VAL A 1 88 ? 0.757 -0.788 13.288 1.00 97.81 88 VAL A N 1
ATOM 719 C CA . VAL A 1 88 ? 1.576 -1.970 13.609 1.00 97.81 88 VAL A CA 1
ATOM 720 C C . VAL A 1 88 ? 1.453 -2.352 15.086 1.00 97.81 88 VAL A C 1
ATOM 722 O O . VAL A 1 88 ? 1.276 -3.528 15.400 1.00 97.81 88 VAL A O 1
ATOM 725 N N . ASN A 1 89 ? 1.496 -1.376 15.996 1.00 96.88 89 ASN A N 1
ATOM 726 C CA . ASN A 1 89 ? 1.369 -1.627 17.434 1.00 96.88 89 ASN A CA 1
ATOM 727 C C . ASN A 1 89 ? -0.011 -2.181 17.815 1.00 96.88 89 ASN A C 1
ATOM 729 O O . ASN A 1 89 ? -0.118 -3.038 18.691 1.00 96.88 89 ASN A O 1
ATOM 733 N N . ASN A 1 90 ? -1.068 -1.728 17.141 1.00 97.50 90 ASN A N 1
ATOM 734 C CA . ASN A 1 90 ? -2.421 -2.223 17.367 1.00 97.50 90 ASN A CA 1
ATOM 735 C C . ASN A 1 90 ? -2.685 -3.570 16.699 1.00 97.50 90 ASN A C 1
ATOM 737 O O . ASN A 1 90 ? -3.671 -4.223 17.047 1.00 97.50 90 ASN A O 1
ATOM 741 N N . THR A 1 91 ? -1.823 -4.002 15.771 1.00 97.44 91 THR A N 1
ATOM 742 C CA . THR A 1 91 ? -2.090 -5.183 14.949 1.00 97.44 91 THR A CA 1
ATOM 743 C C . THR A 1 91 ? -2.299 -6.437 15.804 1.00 97.44 91 THR A C 1
ATOM 745 O O . THR A 1 91 ? -3.271 -7.163 15.601 1.00 97.44 91 THR A O 1
ATOM 748 N N . GLU A 1 92 ? -1.444 -6.661 16.808 1.00 96.75 92 GLU A N 1
ATOM 749 C CA . GLU A 1 92 ? -1.562 -7.812 17.714 1.00 96.75 92 GLU A CA 1
ATOM 750 C C . GLU A 1 92 ? -2.880 -7.792 18.501 1.00 96.75 92 GLU A C 1
ATOM 752 O O . GLU A 1 92 ? -3.565 -8.810 18.585 1.00 96.75 92 GLU A O 1
ATOM 757 N N . THR A 1 93 ? -3.244 -6.630 19.050 1.00 97.50 93 THR A N 1
ATOM 758 C CA . THR A 1 93 ? -4.420 -6.474 19.918 1.00 97.50 93 THR A CA 1
ATOM 759 C C . THR A 1 93 ? -5.730 -6.544 19.138 1.00 97.50 93 THR A C 1
ATOM 761 O O . THR A 1 93 ? -6.688 -7.153 19.608 1.00 97.50 93 THR A O 1
ATOM 764 N N . LEU A 1 94 ? -5.796 -5.903 17.967 1.00 97.56 94 LEU A N 1
ATOM 765 C CA . LEU A 1 94 ? -7.026 -5.813 17.182 1.00 97.56 94 LEU A CA 1
ATOM 766 C C . LEU A 1 94 ? -7.220 -7.031 16.283 1.00 97.56 94 LEU A C 1
ATOM 768 O O . LEU A 1 94 ? -8.307 -7.599 16.265 1.00 97.56 94 LEU A O 1
ATOM 772 N N . TYR A 1 95 ? -6.193 -7.453 15.548 1.00 96.19 95 TYR A N 1
ATOM 773 C CA . TYR A 1 95 ? -6.348 -8.472 14.505 1.00 96.19 95 TYR A CA 1
ATOM 774 C C . TYR A 1 95 ? -5.756 -9.829 14.886 1.00 96.19 95 TYR A C 1
ATOM 776 O O . TYR A 1 95 ? -6.003 -10.797 14.175 1.00 96.19 95 TYR A O 1
ATOM 784 N N . GLY A 1 96 ? -5.019 -9.911 15.995 1.00 96.81 96 GLY A N 1
ATOM 785 C CA . GLY A 1 96 ? -4.461 -11.154 16.509 1.00 96.81 96 GLY A CA 1
ATOM 786 C C . GLY A 1 96 ? -2.965 -11.312 16.240 1.00 96.81 96 GLY A C 1
ATOM 787 O O . GLY A 1 96 ? -2.391 -10.825 15.259 1.00 96.81 96 GLY A O 1
ATOM 788 N N . LYS A 1 97 ? -2.304 -12.036 17.142 1.00 96.31 97 LYS A N 1
ATOM 789 C CA . LYS A 1 97 ? -0.854 -12.269 17.118 1.00 96.31 97 LYS A CA 1
ATOM 790 C C . LYS A 1 97 ? -0.383 -13.022 15.871 1.00 96.31 97 LYS A C 1
ATOM 792 O O . LYS A 1 97 ? 0.744 -12.843 15.423 1.00 96.31 97 LYS A O 1
ATOM 797 N N . GLU A 1 98 ? -1.232 -13.851 15.281 1.00 96.38 98 GLU A N 1
ATOM 798 C CA . GLU A 1 98 ? -0.962 -14.597 14.051 1.00 96.38 98 GLU A CA 1
ATOM 799 C C . GLU A 1 98 ? -0.737 -13.701 12.824 1.00 96.38 98 GLU A C 1
ATOM 801 O O . GLU A 1 98 ? -0.140 -14.145 11.835 1.00 96.38 98 GLU A O 1
ATOM 806 N N . LEU A 1 99 ? -1.194 -12.446 12.882 1.00 94.75 99 LEU A N 1
ATOM 807 C CA . LEU A 1 99 ? -0.981 -11.449 11.838 1.00 94.75 99 LEU A CA 1
ATOM 808 C C . LEU A 1 99 ? 0.286 -10.616 12.042 1.00 94.75 99 LEU A C 1
ATOM 810 O O . LEU A 1 99 ? 0.702 -9.952 11.094 1.00 94.75 99 LEU A O 1
ATOM 814 N N . MET A 1 100 ? 0.973 -10.738 13.186 1.00 95.56 100 MET A N 1
ATOM 815 C CA . MET A 1 100 ? 2.295 -10.142 13.444 1.00 95.56 100 MET A CA 1
ATOM 816 C C . MET A 1 100 ? 3.403 -10.870 12.670 1.00 95.56 100 MET A C 1
ATOM 818 O O . MET A 1 100 ? 4.325 -11.469 13.223 1.00 95.56 100 MET A O 1
ATOM 822 N N . LYS A 1 101 ? 3.284 -10.850 11.344 1.00 95.38 101 LYS A N 1
ATOM 823 C CA . LYS A 1 101 ? 4.223 -11.455 10.403 1.00 95.38 101 LYS A CA 1
ATOM 824 C C . LYS A 1 101 ? 5.295 -10.450 10.005 1.00 95.38 101 LYS A C 1
ATOM 826 O O . LYS A 1 101 ? 5.161 -9.244 10.199 1.00 95.38 101 LYS A O 1
ATOM 831 N N . TYR A 1 102 ? 6.328 -10.961 9.345 1.00 96.75 102 TYR A N 1
ATOM 832 C CA . TYR A 1 102 ? 7.439 -10.168 8.824 1.00 96.75 102 TYR A CA 1
ATOM 833 C C . TYR A 1 102 ? 6.993 -8.917 8.046 1.00 96.75 102 TYR A C 1
ATOM 835 O O . TYR A 1 102 ? 7.516 -7.836 8.286 1.00 96.75 102 TYR A O 1
ATOM 843 N N . ASN A 1 103 ? 5.975 -9.028 7.185 1.00 93.88 103 ASN A N 1
ATOM 844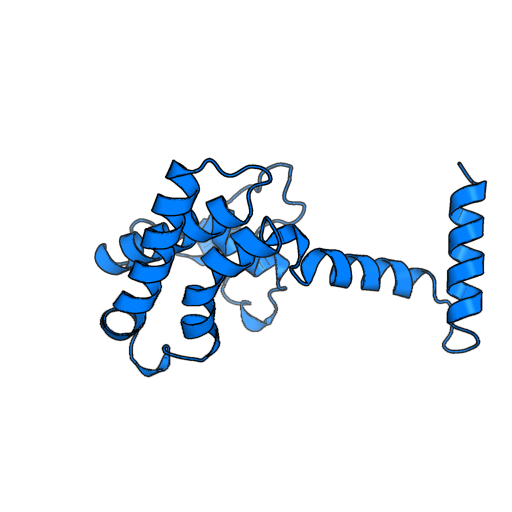 C CA . ASN A 1 103 ? 5.494 -7.888 6.396 1.00 93.88 103 ASN A CA 1
ATOM 845 C C . ASN A 1 103 ? 4.865 -6.778 7.250 1.00 93.88 103 ASN A C 1
ATOM 847 O O . ASN A 1 103 ? 5.010 -5.614 6.901 1.00 93.88 103 ASN A O 1
ATOM 851 N N . VAL A 1 104 ? 4.202 -7.117 8.361 1.00 96.06 104 VAL A N 1
ATOM 852 C CA . VAL A 1 104 ? 3.678 -6.116 9.3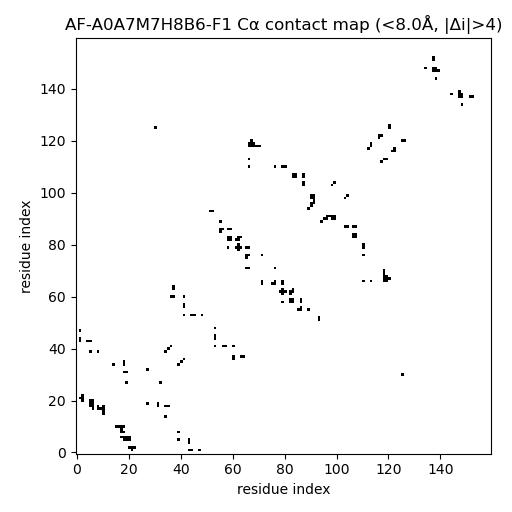07 1.00 96.06 104 VAL A CA 1
ATOM 853 C C . VAL A 1 104 ? 4.837 -5.434 10.030 1.00 96.06 104 VAL A C 1
ATOM 855 O O . VAL A 1 104 ? 4.858 -4.216 10.139 1.00 96.06 104 VAL A O 1
ATOM 858 N N . HIS A 1 105 ? 5.861 -6.189 10.437 1.00 96.06 105 HIS A N 1
ATOM 859 C CA . HIS A 1 105 ? 7.069 -5.597 11.017 1.00 96.06 105 HIS A CA 1
ATOM 860 C C . HIS A 1 105 ? 7.789 -4.657 10.037 1.00 96.06 105 HIS A C 1
ATOM 862 O O . HIS A 1 105 ? 8.229 -3.580 10.433 1.00 96.06 105 HIS A O 1
ATOM 868 N N . LEU A 1 106 ? 7.880 -5.029 8.754 1.00 96.31 106 LEU A N 1
ATOM 869 C CA . LEU A 1 106 ? 8.511 -4.196 7.727 1.00 96.31 106 LEU A CA 1
ATOM 870 C C . LEU A 1 106 ? 7.873 -2.809 7.588 1.00 96.31 106 LEU A C 1
ATOM 872 O O . LEU A 1 106 ? 8.571 -1.862 7.231 1.00 96.31 106 LEU A O 1
ATOM 876 N N . MET A 1 107 ? 6.587 -2.661 7.915 1.00 96.50 107 MET A N 1
ATOM 877 C CA . MET A 1 107 ? 5.896 -1.370 7.863 1.00 96.50 107 MET A CA 1
ATOM 878 C C . MET A 1 107 ? 6.510 -0.324 8.805 1.00 96.50 107 MET A C 1
ATOM 880 O O . MET A 1 107 ? 6.456 0.863 8.499 1.00 96.50 107 MET A O 1
ATOM 884 N N . LEU A 1 108 ? 7.169 -0.738 9.895 1.00 97.56 108 LEU A N 1
ATOM 885 C CA . LEU A 1 108 ? 7.881 0.178 10.799 1.00 97.56 108 LEU A CA 1
ATOM 886 C C . LEU A 1 108 ? 9.074 0.874 10.130 1.00 97.56 108 LEU A C 1
ATOM 888 O O . LEU A 1 108 ? 9.481 1.948 10.567 1.00 97.56 108 LEU A O 1
ATOM 892 N N . HIS A 1 109 ? 9.625 0.278 9.071 1.00 96.75 109 HIS A N 1
ATOM 893 C CA . HIS A 1 109 ? 10.780 0.808 8.340 1.00 96.75 109 HIS A CA 1
ATOM 894 C C . HIS A 1 109 ? 10.378 1.659 7.134 1.00 96.75 109 HIS A C 1
ATOM 896 O O . HIS A 1 109 ? 11.223 2.351 6.571 1.00 96.75 109 HIS A O 1
ATOM 902 N N . VAL A 1 110 ? 9.096 1.647 6.749 1.00 96.56 110 VAL A N 1
ATOM 903 C CA . VAL A 1 110 ? 8.581 2.421 5.608 1.00 96.56 110 VAL A CA 1
ATOM 904 C C . VAL A 1 110 ? 8.880 3.918 5.732 1.00 96.56 110 VAL A C 1
ATOM 906 O O . VAL A 1 110 ? 9.376 4.467 4.753 1.00 96.56 110 VAL A O 1
ATOM 909 N N . PRO A 1 111 ? 8.678 4.590 6.885 1.00 97.06 111 PRO A N 1
ATOM 910 C CA . PRO A 1 111 ? 8.994 6.013 6.994 1.00 97.06 111 PRO A CA 1
ATOM 911 C C . PRO A 1 111 ? 10.458 6.325 6.653 1.00 97.06 111 PRO A C 1
ATOM 913 O O . PRO A 1 111 ? 10.744 7.210 5.847 1.00 97.06 111 PRO A O 1
ATOM 916 N N . GLN A 1 112 ? 11.391 5.547 7.211 1.00 96.88 112 GLN A N 1
ATOM 917 C CA . GLN A 1 112 ? 12.817 5.725 6.947 1.00 96.88 112 GLN A CA 1
ATOM 918 C C . GLN A 1 112 ? 13.153 5.427 5.480 1.00 96.88 112 GLN A C 1
ATOM 920 O O . GLN A 1 112 ? 13.845 6.215 4.843 1.00 96.88 112 GLN A O 1
ATOM 925 N N . ALA A 1 113 ? 12.587 4.360 4.908 1.00 95.81 113 ALA A N 1
ATOM 926 C CA . ALA A 1 113 ? 12.747 4.056 3.489 1.00 95.81 113 ALA A CA 1
ATOM 927 C C . ALA A 1 113 ? 12.235 5.193 2.589 1.00 95.81 113 ALA A C 1
ATOM 929 O O . ALA A 1 113 ? 12.858 5.489 1.575 1.00 95.81 113 ALA A O 1
ATOM 930 N N . VAL A 1 114 ? 11.149 5.873 2.968 1.00 95.69 114 VAL A N 1
ATOM 931 C CA . VAL A 1 114 ? 10.633 7.031 2.224 1.00 95.69 114 VAL A CA 1
ATOM 932 C C . VAL A 1 114 ? 11.582 8.228 2.303 1.00 95.69 114 VAL A C 1
ATOM 934 O O . VAL A 1 114 ? 11.777 8.924 1.309 1.00 95.69 114 VAL A O 1
ATOM 937 N N . LYS A 1 115 ? 12.225 8.456 3.454 1.00 94.31 115 LYS A N 1
ATOM 938 C CA . LYS A 1 115 ? 13.278 9.478 3.581 1.00 94.31 115 LYS A CA 1
ATOM 939 C C . LYS A 1 115 ? 14.492 9.168 2.704 1.00 94.31 115 LYS A C 1
ATOM 941 O O . LYS A 1 115 ? 15.033 10.081 2.086 1.00 94.31 115 LYS A O 1
ATOM 946 N N . ASP A 1 116 ? 14.894 7.903 2.646 1.00 95.19 116 ASP A N 1
ATOM 947 C CA . ASP A 1 116 ? 16.125 7.486 1.968 1.00 95.19 116 ASP A CA 1
ATOM 948 C C . ASP A 1 116 ? 15.945 7.318 0.450 1.00 95.19 116 ASP A C 1
ATOM 950 O O . ASP A 1 116 ? 16.855 7.620 -0.322 1.00 95.19 116 ASP A O 1
ATOM 954 N N . PHE A 1 117 ? 14.770 6.856 0.010 1.00 93.38 117 PHE A N 1
ATOM 955 C CA . PHE A 1 117 ? 14.501 6.448 -1.375 1.00 93.38 117 PHE A CA 1
ATOM 956 C C . PHE A 1 117 ? 13.331 7.191 -2.034 1.00 93.38 117 PHE A C 1
ATOM 958 O O . PHE A 1 117 ? 12.966 6.854 -3.161 1.00 93.38 117 PHE A O 1
ATOM 965 N N . SER A 1 118 ? 12.778 8.220 -1.382 1.00 92.19 118 SER A N 1
ATOM 966 C CA . SER A 1 118 ? 11.574 8.944 -1.818 1.00 92.19 118 SER A CA 1
ATOM 967 C C . SER A 1 118 ? 10.288 8.098 -1.736 1.00 92.19 118 SER A C 1
ATOM 969 O O . SER A 1 118 ? 10.236 7.072 -1.054 1.00 92.19 118 SER A O 1
ATOM 971 N N . ALA A 1 119 ? 9.217 8.562 -2.383 1.00 92.81 119 ALA A N 1
ATOM 972 C CA . ALA A 1 119 ? 7.881 7.973 -2.332 1.00 92.81 119 ALA A CA 1
ATOM 973 C C . ALA A 1 119 ? 7.864 6.473 -2.679 1.00 92.81 119 ALA A C 1
ATOM 975 O O . ALA A 1 119 ? 8.682 5.986 -3.462 1.00 92.81 119 ALA A O 1
ATOM 976 N N . LEU A 1 120 ? 6.886 5.739 -2.138 1.00 92.69 120 LEU A N 1
ATOM 977 C CA . LEU A 1 120 ? 6.743 4.288 -2.322 1.00 92.69 120 LEU A CA 1
ATOM 978 C C . LEU A 1 120 ? 6.768 3.877 -3.797 1.00 92.69 120 LEU A C 1
ATOM 980 O O . LEU A 1 120 ? 7.403 2.883 -4.157 1.00 92.69 120 LEU A O 1
ATOM 984 N N . TRP A 1 121 ? 6.105 4.637 -4.671 1.00 89.44 121 TRP A N 1
ATOM 985 C CA . TRP A 1 121 ? 6.049 4.319 -6.095 1.00 89.44 121 TRP A CA 1
ATOM 986 C C . TRP A 1 121 ? 7.428 4.313 -6.767 1.00 89.44 121 TRP A C 1
ATOM 988 O O . TRP A 1 121 ? 7.607 3.567 -7.731 1.00 89.44 121 TRP A O 1
ATOM 998 N N . ALA A 1 122 ? 8.403 5.072 -6.253 1.00 89.19 122 ALA A N 1
ATOM 999 C CA . ALA A 1 122 ? 9.721 5.235 -6.866 1.00 89.19 122 ALA A CA 1
ATOM 1000 C C . ALA A 1 122 ? 10.591 3.973 -6.767 1.00 89.19 122 ALA A C 1
ATOM 1002 O O . ALA A 1 122 ? 11.414 3.717 -7.644 1.00 89.19 122 ALA A O 1
ATOM 1003 N N . TRP A 1 123 ? 10.392 3.166 -5.725 1.00 89.12 123 TRP A N 1
ATOM 1004 C CA . TRP A 1 123 ? 11.189 1.964 -5.450 1.00 89.12 123 TRP A CA 1
ATOM 1005 C C . TRP A 1 123 ? 10.349 0.691 -5.295 1.00 89.12 123 TRP A C 1
ATOM 1007 O O . TRP A 1 123 ? 10.891 -0.405 -5.139 1.00 89.12 123 TRP A O 1
ATOM 1017 N N . SER A 1 124 ? 9.021 0.799 -5.372 1.00 89.44 124 SER A N 1
ATOM 1018 C CA . SER A 1 124 ? 8.140 -0.365 -5.442 1.00 89.44 124 SER A CA 1
ATOM 1019 C C 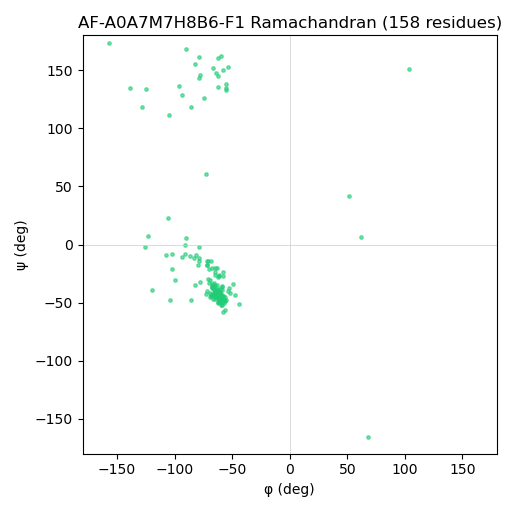. SER A 1 124 ? 8.395 -1.213 -6.695 1.00 89.44 124 SER A C 1
ATOM 1021 O O . SER A 1 124 ? 8.900 -0.741 -7.711 1.00 89.44 124 SER A O 1
ATOM 1023 N N . ALA A 1 125 ? 7.958 -2.473 -6.667 1.00 88.88 125 ALA A N 1
ATOM 1024 C CA . ALA A 1 125 ? 8.048 -3.365 -7.823 1.00 88.88 125 ALA A CA 1
ATOM 1025 C C . ALA A 1 125 ? 7.083 -2.993 -8.973 1.00 88.88 125 ALA A C 1
ATOM 1027 O O . ALA A 1 125 ? 7.257 -3.481 -10.090 1.00 88.88 125 ALA A O 1
ATOM 1028 N N . PHE A 1 126 ? 6.084 -2.129 -8.739 1.00 86.94 126 PHE A N 1
ATOM 1029 C CA . PHE A 1 126 ? 5.013 -1.842 -9.705 1.00 86.94 126 PHE A CA 1
ATOM 1030 C C . PHE A 1 126 ? 5.513 -1.326 -11.069 1.00 86.94 126 PHE A C 1
ATOM 1032 O O . PHE A 1 126 ? 5.075 -1.869 -12.094 1.00 86.94 126 PHE A O 1
ATOM 1039 N N . PRO A 1 127 ? 6.423 -0.330 -11.145 1.00 85.38 127 PRO A N 1
ATOM 1040 C CA . PRO A 1 127 ? 6.935 0.149 -12.428 1.00 85.38 127 PRO A CA 1
ATOM 1041 C C . PRO A 1 127 ? 7.731 -0.931 -13.169 1.00 85.38 127 PRO A C 1
ATOM 1043 O O . PRO A 1 127 ? 7.579 -1.093 -14.380 1.00 85.38 127 PRO A O 1
ATOM 1046 N N . TYR A 1 128 ? 8.527 -1.717 -12.440 1.00 87.00 128 TYR A N 1
ATOM 1047 C CA . TYR A 1 128 ? 9.358 -2.780 -13.006 1.00 87.00 128 TYR A CA 1
ATOM 1048 C C . TYR A 1 128 ? 8.518 -3.945 -13.542 1.00 87.00 128 TYR A C 1
ATOM 1050 O O . TYR A 1 128 ? 8.756 -4.421 -14.650 1.00 87.00 128 TYR A O 1
ATOM 1058 N N . GLU A 1 129 ? 7.492 -4.382 -12.808 1.00 86.38 129 GLU A N 1
ATOM 1059 C CA . GLU A 1 129 ? 6.558 -5.414 -13.271 1.00 86.38 129 GLU A CA 1
ATOM 1060 C C . GLU A 1 129 ? 5.770 -4.962 -14.503 1.00 86.38 129 GLU A C 1
ATOM 1062 O O . GLU A 1 129 ? 5.586 -5.735 -15.449 1.00 86.38 129 GLU A O 1
ATOM 1067 N N . SER A 1 130 ? 5.362 -3.691 -14.530 1.00 85.56 130 SER A N 1
ATOM 1068 C CA . SER A 1 130 ? 4.699 -3.091 -15.689 1.00 85.56 130 SER A CA 1
ATOM 1069 C C . SER A 1 130 ? 5.622 -3.085 -16.911 1.00 85.56 130 SER A C 1
ATOM 1071 O O . SER A 1 130 ? 5.210 -3.470 -18.007 1.00 85.56 130 SER A O 1
ATOM 1073 N N . TYR A 1 131 ? 6.898 -2.741 -16.728 1.00 87.31 131 TYR A N 1
ATOM 1074 C CA . TYR A 1 131 ? 7.893 -2.804 -17.798 1.00 87.31 131 TYR A CA 1
ATOM 1075 C C . TYR A 1 131 ? 8.214 -4.234 -18.237 1.00 87.31 131 TYR A C 1
ATOM 1077 O O . TYR A 1 131 ? 8.400 -4.471 -19.429 1.00 87.31 131 TYR A O 1
ATOM 1085 N N . ASN A 1 132 ? 8.204 -5.213 -17.329 1.00 89.31 132 ASN A N 1
ATOM 1086 C CA . ASN A 1 132 ? 8.385 -6.620 -17.691 1.00 89.31 132 ASN A CA 1
ATOM 1087 C C . ASN A 1 132 ? 7.320 -7.091 -18.690 1.00 89.31 132 ASN A C 1
ATOM 1089 O O . ASN A 1 132 ? 7.631 -7.866 -19.594 1.00 89.31 132 ASN A O 1
ATOM 1093 N N . PHE A 1 133 ? 6.079 -6.609 -18.574 1.00 87.06 133 PHE A N 1
ATOM 1094 C CA . PHE A 1 133 ? 5.035 -6.880 -19.564 1.00 87.06 133 PHE A CA 1
ATOM 1095 C C . PHE A 1 133 ? 5.375 -6.281 -20.939 1.00 87.06 133 PHE A C 1
ATOM 1097 O O . PHE A 1 133 ? 5.256 -6.969 -21.953 1.00 87.06 133 PHE A O 1
ATOM 1104 N N . ILE A 1 134 ? 5.863 -5.038 -20.977 1.00 88.44 134 ILE A N 1
ATOM 1105 C CA . ILE A 1 134 ? 6.298 -4.376 -22.217 1.00 88.44 134 ILE A CA 1
ATOM 1106 C C . ILE A 1 134 ? 7.442 -5.159 -22.872 1.00 88.44 134 ILE A C 1
ATOM 1108 O O . ILE A 1 134 ? 7.365 -5.478 -24.057 1.00 88.44 134 ILE A O 1
ATOM 1112 N N . LEU A 1 135 ? 8.470 -5.523 -22.100 1.00 89.81 135 LEU A N 1
ATOM 1113 C CA . LEU A 1 135 ? 9.619 -6.287 -22.593 1.00 89.81 135 LEU A CA 1
ATOM 1114 C C . LEU A 1 135 ? 9.200 -7.657 -23.129 1.00 89.81 135 LEU A C 1
ATOM 1116 O O . LEU A 1 135 ? 9.671 -8.067 -24.185 1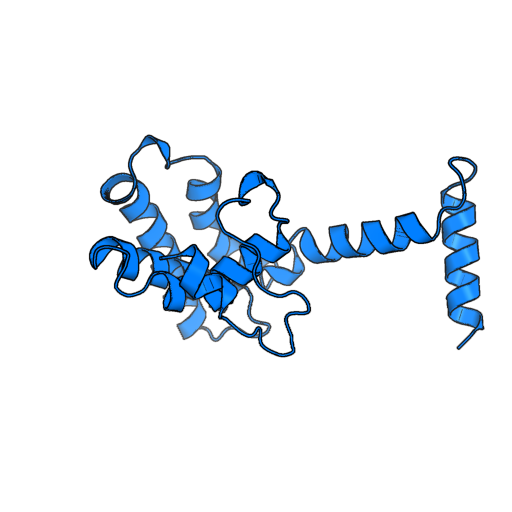.00 89.81 135 LEU A O 1
ATOM 1120 N N . ARG A 1 136 ? 8.278 -8.350 -22.451 1.00 89.44 136 ARG A N 1
ATOM 1121 C CA . ARG A 1 136 ? 7.740 -9.636 -22.922 1.00 89.44 136 ARG A CA 1
ATOM 1122 C C . ARG A 1 136 ? 7.037 -9.512 -24.271 1.00 89.44 136 ARG A C 1
ATOM 1124 O O . ARG A 1 136 ? 7.211 -10.389 -25.106 1.00 89.44 136 ARG A O 1
ATOM 1131 N N . ASN A 1 137 ? 6.311 -8.424 -24.514 1.00 88.88 137 ASN A N 1
ATOM 1132 C CA . ASN A 1 137 ? 5.630 -8.199 -25.794 1.00 88.88 137 ASN A CA 1
ATOM 1133 C C . ASN A 1 137 ? 6.592 -7.856 -26.946 1.00 88.88 137 ASN A C 1
ATOM 1135 O O . ASN A 1 137 ? 6.197 -7.911 -28.107 1.00 88.88 137 ASN A O 1
ATOM 1139 N N . MET A 1 138 ? 7.852 -7.517 -26.648 1.00 90.50 138 MET A N 1
ATOM 1140 C CA . MET A 1 138 ? 8.906 -7.355 -27.659 1.00 90.50 138 MET A CA 1
ATOM 1141 C C . MET A 1 138 ? 9.527 -8.692 -28.089 1.00 90.50 138 MET A C 1
ATOM 1143 O O . MET A 1 138 ? 10.323 -8.718 -29.029 1.00 90.50 138 MET A O 1
ATOM 1147 N N . LEU A 1 139 ? 9.194 -9.792 -27.405 1.00 89.81 139 LEU A N 1
ATOM 1148 C CA . LEU A 1 139 ? 9.704 -11.124 -27.706 1.00 89.81 139 LEU A CA 1
ATOM 1149 C C . LEU A 1 139 ? 8.750 -11.864 -28.641 1.00 89.81 139 LEU A C 1
ATOM 1151 O O . LEU A 1 139 ? 7.563 -12.007 -28.369 1.00 89.81 139 LEU A O 1
ATOM 1155 N N . GLN A 1 140 ? 9.303 -12.386 -29.728 1.00 86.69 140 GLN A N 1
ATOM 1156 C CA . GLN A 1 140 ? 8.627 -13.275 -30.671 1.00 86.69 140 GLN A CA 1
ATOM 1157 C C . GLN A 1 140 ? 9.040 -14.738 -30.467 1.00 86.69 140 GLN A C 1
ATOM 1159 O O . GLN A 1 140 ? 8.318 -15.647 -30.871 1.00 86.69 140 GLN A O 1
ATOM 1164 N N . SER A 1 141 ? 10.196 -14.986 -29.841 1.00 88.44 141 SER A N 1
ATOM 1165 C CA . SER A 1 141 ? 10.669 -16.332 -29.504 1.00 88.44 141 SER A CA 1
ATOM 1166 C C . SER A 1 141 ? 11.667 -16.324 -28.340 1.00 88.44 141 SER A C 1
ATOM 1168 O O . SER A 1 141 ? 12.116 -15.270 -27.890 1.00 88.44 141 SER A O 1
ATOM 1170 N N . SER A 1 142 ? 12.047 -17.513 -27.867 1.00 87.69 142 SER A N 1
ATOM 1171 C CA . SER A 1 142 ? 13.054 -17.707 -26.814 1.00 87.69 142 SER A CA 1
ATOM 1172 C C . SER A 1 142 ? 14.509 -17.597 -27.298 1.00 87.69 142 SER A C 1
ATOM 1174 O O . SER A 1 142 ? 15.431 -17.708 -26.493 1.00 87.69 142 SER A O 1
ATOM 1176 N N . GLN A 1 143 ? 14.746 -17.379 -28.596 1.00 91.12 143 GLN A N 1
ATOM 1177 C CA . GLN A 1 143 ? 16.093 -17.294 -29.169 1.00 91.12 143 GLN A CA 1
ATOM 1178 C C . GLN A 1 143 ? 16.560 -15.845 -29.296 1.00 91.12 143 GLN A C 1
ATOM 1180 O O . GLN A 1 143 ? 15.817 -14.997 -29.769 1.00 91.12 143 GLN A O 1
ATOM 1185 N N . ALA A 1 144 ? 17.811 -15.545 -28.940 1.00 90.81 144 ALA A N 1
ATOM 1186 C CA . ALA A 1 144 ? 18.383 -14.200 -29.101 1.00 90.81 144 ALA A CA 1
ATOM 1187 C C . ALA A 1 144 ? 17.515 -13.070 -28.488 1.00 90.81 144 ALA A C 1
ATOM 1189 O O . ALA A 1 144 ? 17.372 -11.994 -29.069 1.00 90.81 144 ALA A O 1
ATOM 1190 N N . ILE A 1 145 ? 16.954 -13.319 -27.298 1.00 91.50 145 ILE A N 1
ATOM 1191 C CA . ILE A 1 145 ? 16.039 -12.435 -26.546 1.00 91.50 145 ILE A CA 1
ATOM 1192 C C . ILE A 1 145 ? 16.512 -10.973 -26.543 1.00 91.50 145 ILE A C 1
ATOM 1194 O O . ILE A 1 145 ? 15.764 -10.078 -26.930 1.00 91.50 145 ILE A O 1
ATOM 1198 N N . LEU A 1 146 ? 17.777 -10.727 -26.179 1.00 91.44 146 LEU A N 1
ATOM 1199 C CA . LEU A 1 146 ? 18.341 -9.373 -26.128 1.00 91.44 146 LEU A CA 1
ATOM 1200 C C . LEU A 1 146 ? 18.318 -8.680 -27.497 1.00 91.44 146 LEU A C 1
ATOM 1202 O O . LEU A 1 146 ? 17.955 -7.512 -27.597 1.00 91.44 146 LEU A O 1
ATOM 1206 N N . GLN A 1 147 ? 18.651 -9.404 -28.568 1.00 93.19 147 GLN A N 1
ATOM 1207 C CA . GLN A 1 147 ? 18.647 -8.848 -29.919 1.00 93.19 147 GLN A CA 1
ATOM 1208 C C . GLN A 1 147 ? 17.225 -8.496 -30.376 1.00 93.19 147 GLN A C 1
ATOM 1210 O O . GLN A 1 147 ? 17.040 -7.478 -31.042 1.00 93.19 147 GLN A O 1
ATOM 1215 N N . GLN A 1 148 ? 16.228 -9.313 -30.018 1.00 91.94 148 GLN A N 1
ATOM 1216 C CA . GLN A 1 148 ? 14.823 -9.041 -30.334 1.00 91.94 148 GLN A CA 1
ATOM 1217 C C . GLN A 1 148 ? 14.316 -7.785 -29.625 1.00 91.94 148 GLN A C 1
ATOM 1219 O O . GLN A 1 148 ? 13.706 -6.930 -30.270 1.00 91.94 148 GLN A O 1
ATOM 1224 N N . ILE A 1 149 ? 14.625 -7.640 -28.332 1.00 91.94 149 ILE A N 1
ATOM 1225 C CA . ILE A 1 149 ? 14.272 -6.449 -27.550 1.00 91.94 149 ILE A CA 1
ATOM 1226 C C . ILE A 1 149 ? 14.920 -5.210 -28.170 1.00 91.94 149 ILE A C 1
ATOM 1228 O O . ILE A 1 149 ? 14.212 -4.259 -28.495 1.00 91.94 149 ILE A O 1
ATOM 1232 N N . CYS A 1 150 ? 16.235 -5.234 -28.420 1.00 92.44 150 CYS A N 1
ATOM 1233 C CA . CYS A 1 150 ? 16.945 -4.095 -29.006 1.00 92.44 150 CYS A CA 1
ATOM 1234 C C . CYS A 1 150 ? 16.375 -3.700 -30.377 1.00 92.44 150 CYS A C 1
ATOM 1236 O O . CYS A 1 150 ? 16.119 -2.523 -30.619 1.00 92.44 150 CYS A O 1
ATOM 1238 N N . LYS A 1 151 ? 16.130 -4.669 -31.270 1.00 92.44 151 LYS A N 1
ATOM 1239 C CA . LYS A 1 151 ? 15.548 -4.406 -32.599 1.00 92.44 151 LYS A CA 1
ATOM 1240 C C . LYS A 1 151 ? 14.143 -3.809 -32.506 1.00 92.44 151 LYS A C 1
ATOM 1242 O O . LYS A 1 151 ? 13.852 -2.842 -33.207 1.00 92.44 151 LYS A O 1
ATOM 1247 N N . SER A 1 152 ? 13.285 -4.366 -31.651 1.00 90.31 152 SER A N 1
ATOM 1248 C CA . SER A 1 152 ? 11.917 -3.874 -31.452 1.00 90.31 152 SER A CA 1
ATOM 1249 C C . SER A 1 152 ? 11.911 -2.463 -30.870 1.00 90.31 152 SER A C 1
ATOM 1251 O O . SER A 1 152 ? 11.193 -1.600 -31.367 1.00 90.31 152 SER A O 1
ATOM 1253 N N . TYR A 1 153 ? 12.761 -2.203 -29.875 1.00 90.75 153 TYR A N 1
ATOM 1254 C CA . TYR A 1 153 ? 12.913 -0.884 -29.266 1.00 90.75 153 TYR A CA 1
ATOM 1255 C C . TYR A 1 153 ? 13.383 0.170 -30.276 1.00 90.75 153 TYR A C 1
ATOM 1257 O O . TYR A 1 153 ? 12.746 1.215 -30.404 1.00 90.75 153 TYR A O 1
ATOM 1265 N N . LEU A 1 154 ? 14.436 -0.126 -31.048 1.00 92.44 154 LEU A N 1
ATOM 1266 C CA . LEU A 1 154 ? 14.921 0.769 -32.104 1.00 92.44 154 LEU A CA 1
ATOM 1267 C C . LEU A 1 154 ? 13.818 1.067 -33.124 1.00 92.44 154 LEU A C 1
ATOM 1269 O O . LEU A 1 154 ? 13.595 2.225 -33.465 1.00 92.44 154 LEU A O 1
ATOM 1273 N N . ARG A 1 155 ? 13.065 0.042 -33.545 1.00 89.12 155 ARG A N 1
ATOM 1274 C CA . ARG A 1 155 ? 11.928 0.211 -34.457 1.00 89.12 155 ARG A CA 1
ATOM 1275 C C . ARG A 1 155 ? 10.857 1.142 -33.880 1.00 89.12 155 ARG A C 1
ATOM 1277 O O . ARG A 1 155 ? 10.361 1.992 -34.611 1.00 89.12 155 ARG A O 1
ATOM 1284 N N . PHE A 1 156 ? 10.513 1.021 -32.596 1.00 87.12 156 PHE A N 1
ATOM 1285 C CA . PHE A 1 156 ? 9.560 1.932 -31.949 1.00 87.12 156 PHE A CA 1
ATOM 1286 C C . PHE A 1 156 ? 10.060 3.380 -31.902 1.00 87.12 156 PHE A C 1
ATOM 1288 O O . PHE A 1 156 ? 9.253 4.295 -32.038 1.00 87.12 156 PHE A O 1
ATOM 1295 N N . GLN A 1 157 ? 11.369 3.601 -31.742 1.00 86.44 157 GLN A N 1
ATOM 1296 C CA . GLN A 1 157 ? 11.946 4.948 -31.768 1.00 86.44 157 GLN A CA 1
ATOM 1297 C C . GLN A 1 157 ? 11.931 5.581 -33.166 1.00 86.44 157 GLN A C 1
ATOM 1299 O O . GLN A 1 157 ? 11.776 6.791 -33.269 1.00 86.44 157 GLN A O 1
ATOM 1304 N N . THR A 1 158 ? 12.079 4.787 -34.234 1.00 87.25 158 THR A N 1
ATOM 1305 C CA . THR A 1 158 ? 12.129 5.291 -35.623 1.00 87.25 158 THR A CA 1
ATOM 1306 C C . THR A 1 158 ? 10.749 5.601 -36.221 1.00 87.25 158 THR A C 1
ATOM 1308 O O . THR A 1 158 ? 10.672 6.287 -37.230 1.00 87.25 158 THR A O 1
ATOM 1311 N N . ILE A 1 159 ? 9.659 5.085 -35.640 1.00 78.00 159 ILE A N 1
ATOM 1312 C CA . ILE A 1 159 ? 8.279 5.278 -36.142 1.00 78.00 159 ILE A CA 1
ATOM 1313 C C . ILE A 1 159 ? 7.611 6.537 -35.532 1.00 78.00 159 ILE A C 1
ATOM 1315 O O . ILE A 1 159 ? 6.435 6.794 -35.779 1.00 78.00 159 ILE A O 1
ATOM 1319 N N . LYS A 1 160 ? 8.345 7.338 -34.749 1.00 51.00 160 LYS A N 1
ATOM 1320 C CA . LYS A 1 160 ? 7.886 8.658 -34.289 1.00 51.00 160 LYS A CA 1
ATOM 1321 C C . LYS A 1 160 ? 8.127 9.747 -35.325 1.00 51.00 160 LYS A C 1
ATOM 1323 O O . LYS A 1 160 ? 9.236 9.763 -35.900 1.00 51.00 160 LYS A O 1
#

Organism: Nasonia vitripennis (NCBI:txid7425)

Sequence (160 aa):
MIDDRLTQILPPCEITRTPQSVNNLKQWKASEFKNFLLYNSVPVLKDILPSAFYKDWTEFVYAIHVFDSDSIGGEEYEQASRAIIHFVNNTETLYGKELMKYNVHLMLHVPQAVKDFSALWAWSAFPYESYNFILRNMLQSSQAILQQICKSYLRFQTIK

Foldseek 3Di:
DLQVQQQPDDDDPVDPDRADGPVVVVVDDPVSVVCCLQPNVLVSCVVVDDPVVSVLSVLQNQLLNQLQDPDHDPVSLVSSLVSLVVSLVCCCVPVRPVPNDPVSVCSNCSSVCCVVQNGCVRPPCVVVVVVVVVLVVLDPDPPPSVVSSVVSVVVVVVVD

Radius of gyration: 19.6 Å; Cα contacts (8 Å, |Δi|>4): 127; chains: 1; bounding box: 41×36×56 Å

pLDDT: mean 91.95, std 6.25, range [51.0, 98.56]

Secondary structure (DSSP, 8-state):
-HHHHHHTPPPPTT--SPPPPGGGGGG--HHHHHHIIIIIHHHHHTTTS-HHHHHHHHHHHHHHHHHTSSS--HHHHHHHHHHHHHHHHHHHHHH-GGG--HHHHHGGGHHHHHHHH-SHHHHSSHHHHHHHHHHHHT-SSSSSHHHHHHHHHHHHHHT-

Nearest PDB structures (foldseek):
  1k8t-assembly1_A  TM=3.313E-01  e=9.559E+00  Bacillus anthracis

Solvent-accessible surface area (backbone atoms only — not comparable to full-atom values): 9222 Å² total; per-residue (Å²): 107,62,44,62,50,42,60,68,47,78,61,58,92,90,48,90,63,69,58,74,58,65,92,46,58,94,72,56,50,74,67,52,53,50,48,35,52,71,68,42,39,63,75,45,41,55,95,68,46,59,70,70,60,45,52,42,52,46,32,37,37,51,17,52,49,54,43,53,32,98,71,68,53,76,67,56,48,55,51,27,43,52,27,34,44,49,34,51,67,42,35,42,80,75,72,32,64,90,62,69,38,71,73,50,58,51,50,66,48,45,57,59,46,33,73,76,58,44,33,48,67,76,73,42,65,64,62,59,56,55,45,50,54,56,56,54,71,40,50,91,56,93,68,64,51,69,60,39,37,52,53,46,53,52,52,61,64,69,76,106

Mean predicted aligned error: 5.44 Å